Protein AF-J9E0V3-F1 (afdb_monomer)

Radius of gyration: 14.93 Å; Cα contacts (8 Å, |Δi|>4): 61; chains: 1; bounding box: 28×29×42 Å

Solvent-accessible surface area (backbone atoms only — not comparable to full-atom values): 4567 Å² total; per-residue (Å²): 109,50,77,53,26,73,60,21,87,80,63,53,66,86,73,52,50,62,54,46,54,49,25,76,76,32,93,88,36,48,65,44,74,38,81,64,50,23,84,45,64,84,58,61,32,68,98,86,52,76,48,98,71,47,74,64,58,54,49,51,53,52,50,53,50,52,50,51,50,55,53,63,75,73,108

Organism: Wuchereria bancrofti (NCBI:txid6293)

pLDDT: mean 77.93, std 14.28, range [45.41, 96.12]

Sequence (75 aa):
VFVNALDDPLIPPCLWHPVRELAATNGHFGFVLTKHGGHLGFLEGSSIAPNSVTWLDRFIVELANSVAVAYYENE

Mean predicted aligned error: 9.17 Å

Foldseek 3Di:
DAEAEPPAPPQDCVRCVVLVVVVVVDVVRDYYYHPDAHPHPCPCDHPPDHDPAGPVNVVVVVVVVVVVVVVVVVD

Structure (mmCIF, N/CA/C/O backbone):
data_AF-J9E0V3-F1
#
_entry.id   AF-J9E0V3-F1
#
loop_
_atom_site.group_PDB
_atom_site.id
_atom_site.type_symbol
_atom_site.label_atom_id
_atom_site.label_alt_id
_atom_site.label_comp_id
_atom_site.label_asym_id
_atom_site.label_entity_id
_atom_site.label_seq_id
_atom_site.pdbx_PDB_ins_code
_atom_site.Cartn_x
_atom_site.Cartn_y
_atom_site.Cartn_z
_atom_site.occupancy
_atom_site.B_iso_or_equiv
_atom_site.auth_seq_id
_atom_site.auth_comp_id
_atom_site.auth_asym_id
_atom_site.auth_atom_id
_atom_site.pdbx_PDB_model_num
ATOM 1 N N . VAL A 1 1 ? -8.544 6.973 3.046 1.00 81.31 1 VAL A N 1
ATOM 2 C CA . VAL A 1 1 ? -7.295 6.190 3.192 1.00 81.31 1 VAL A CA 1
ATOM 3 C C . VAL A 1 1 ? -6.478 6.369 1.924 1.00 8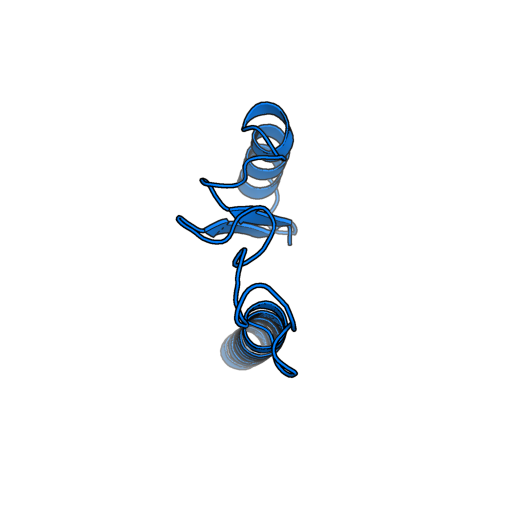1.31 1 VAL A C 1
ATOM 5 O O . VAL A 1 1 ? -7.032 6.185 0.850 1.00 81.31 1 VAL A O 1
ATOM 8 N N . PHE A 1 2 ? -5.223 6.793 2.039 1.00 87.25 2 PHE A N 1
ATOM 9 C CA . PHE A 1 2 ? -4.263 6.886 0.940 1.00 87.25 2 PHE A CA 1
ATOM 10 C C . PHE A 1 2 ? -3.333 5.675 0.987 1.00 87.25 2 PHE A C 1
ATOM 12 O O . PHE A 1 2 ? -2.844 5.331 2.063 1.00 87.25 2 PHE A O 1
ATOM 19 N N . VAL A 1 3 ? -3.092 5.046 -0.161 1.00 85.62 3 VAL A N 1
ATOM 20 C CA . VAL A 1 3 ? -2.225 3.871 -0.284 1.00 85.62 3 VAL A CA 1
ATOM 21 C C . VAL A 1 3 ? -1.209 4.139 -1.384 1.00 85.62 3 VAL A C 1
ATOM 23 O O . VAL A 1 3 ? -1.588 4.551 -2.477 1.00 85.62 3 VAL A O 1
ATOM 26 N N . ASN A 1 4 ? 0.067 3.914 -1.093 1.00 85.00 4 ASN A N 1
ATOM 27 C CA . ASN A 1 4 ? 1.143 3.968 -2.077 1.00 85.00 4 ASN A CA 1
ATOM 28 C C . ASN A 1 4 ? 2.225 2.930 -1.743 1.00 85.00 4 ASN A C 1
ATOM 30 O O . ASN A 1 4 ? 2.199 2.329 -0.667 1.00 85.00 4 ASN A O 1
ATOM 34 N N . ALA A 1 5 ? 3.206 2.764 -2.627 1.00 84.19 5 ALA A N 1
ATOM 35 C CA . ALA A 1 5 ? 4.401 1.971 -2.367 1.00 84.19 5 ALA A CA 1
ATOM 36 C C . ALA A 1 5 ? 5.672 2.826 -2.421 1.00 84.19 5 ALA A C 1
ATOM 38 O O . ALA A 1 5 ? 5.746 3.826 -3.136 1.00 84.19 5 ALA A O 1
ATOM 39 N N . LEU A 1 6 ? 6.689 2.425 -1.658 1.00 84.19 6 LEU A N 1
ATOM 40 C CA . LEU A 1 6 ? 7.976 3.120 -1.609 1.00 84.19 6 LEU A CA 1
ATOM 41 C C . LEU A 1 6 ? 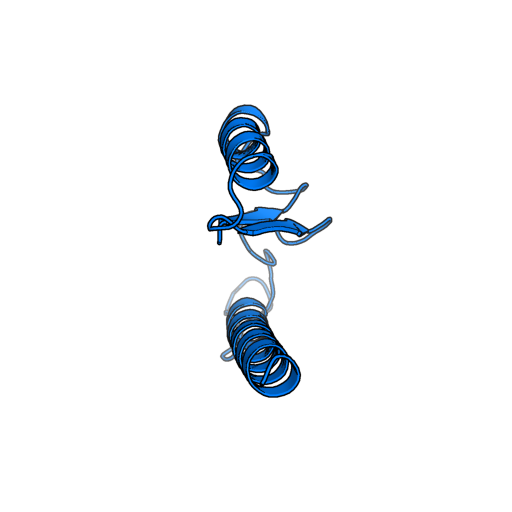8.775 2.978 -2.915 1.00 84.19 6 LEU A C 1
ATOM 43 O O . LEU A 1 6 ? 9.571 3.857 -3.233 1.00 84.19 6 LEU A O 1
ATOM 47 N N . ASP A 1 7 ? 8.567 1.887 -3.653 1.00 76.75 7 ASP A N 1
ATOM 48 C CA . ASP A 1 7 ? 9.242 1.580 -4.917 1.00 76.75 7 ASP A CA 1
ATOM 49 C C . ASP A 1 7 ? 8.471 2.046 -6.165 1.00 76.75 7 ASP A C 1
ATOM 51 O O . ASP A 1 7 ? 8.797 1.623 -7.272 1.00 76.75 7 ASP A O 1
ATOM 55 N N . ASP A 1 8 ? 7.477 2.929 -6.013 1.00 79.81 8 ASP A N 1
ATOM 56 C CA . ASP A 1 8 ? 6.718 3.483 -7.138 1.00 79.81 8 ASP A CA 1
ATOM 57 C C . ASP A 1 8 ? 7.593 4.394 -8.028 1.00 79.81 8 ASP A C 1
ATOM 59 O O . ASP A 1 8 ? 8.066 5.436 -7.560 1.00 79.81 8 ASP A O 1
ATOM 63 N N . PRO A 1 9 ? 7.813 4.041 -9.313 1.00 75.88 9 PRO A N 1
ATOM 64 C CA . PRO A 1 9 ? 8.632 4.842 -10.220 1.00 75.88 9 PRO A CA 1
ATOM 65 C C . PRO A 1 9 ? 7.947 6.134 -10.689 1.00 75.88 9 PRO A C 1
ATOM 67 O O . PRO A 1 9 ? 8.625 7.011 -11.225 1.00 75.88 9 PRO A O 1
ATOM 70 N N . LEU A 1 10 ? 6.625 6.258 -10.536 1.00 82.56 10 LEU A N 1
ATOM 71 C CA . LEU A 1 10 ? 5.842 7.399 -11.009 1.00 82.56 10 LEU A CA 1
ATOM 72 C C . LEU A 1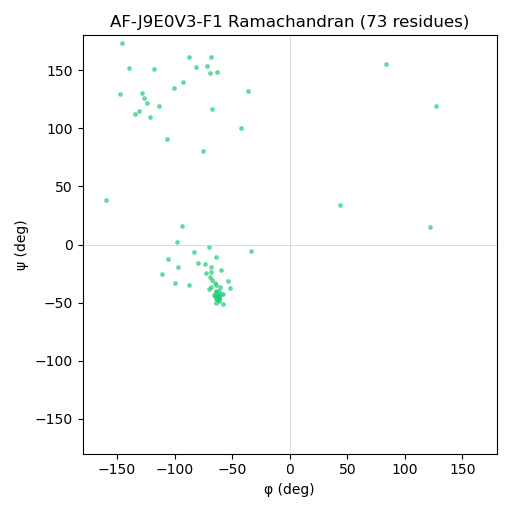 10 ? 5.518 8.410 -9.914 1.00 82.56 10 LEU A C 1
ATOM 74 O O . LEU A 1 10 ? 5.408 9.600 -10.213 1.00 82.56 10 LEU A O 1
ATOM 78 N N . ILE A 1 11 ? 5.327 7.957 -8.672 1.00 85.19 11 ILE A N 1
ATOM 79 C CA . ILE A 1 11 ? 4.879 8.809 -7.565 1.00 85.19 11 ILE A CA 1
ATOM 80 C C . ILE A 1 11 ? 6.036 9.086 -6.588 1.00 85.19 11 ILE A C 1
ATOM 82 O O . ILE A 1 11 ? 6.222 8.349 -5.614 1.00 85.19 11 ILE A O 1
ATOM 86 N N . PRO A 1 12 ? 6.811 10.172 -6.791 1.00 89.69 12 PRO A N 1
ATOM 87 C CA . PRO A 1 12 ? 7.933 10.510 -5.921 1.00 89.69 12 PRO A CA 1
ATOM 88 C C . PRO A 1 12 ? 7.499 10.953 -4.511 1.00 89.69 12 PRO A C 1
ATOM 90 O O . PRO A 1 12 ? 6.368 11.414 -4.314 1.00 89.69 12 PRO A O 1
ATOM 93 N N . PRO A 1 13 ? 8.425 10.920 -3.525 1.00 91.25 13 PRO A N 1
ATOM 94 C CA . PRO A 1 13 ? 8.146 11.280 -2.135 1.00 91.25 13 PRO A CA 1
ATOM 95 C C . PRO A 1 13 ? 7.470 12.625 -1.918 1.00 91.25 13 PRO A C 1
ATOM 97 O O . PRO A 1 13 ? 6.588 12.733 -1.072 1.00 91.25 13 PRO A O 1
ATOM 100 N N . CYS A 1 14 ? 7.823 13.641 -2.704 1.00 93.94 14 CYS A N 1
ATOM 101 C CA . CYS A 1 14 ? 7.235 14.972 -2.578 1.00 93.94 14 CYS A CA 1
ATOM 102 C C . CYS A 1 14 ? 5.709 14.999 -2.781 1.00 93.94 14 CYS A C 1
ATOM 104 O O . CYS A 1 14 ? 5.064 15.915 -2.280 1.00 93.94 14 CYS A O 1
ATOM 106 N N . LEU A 1 15 ? 5.128 14.007 -3.465 1.00 91.88 15 LEU A N 1
ATOM 107 C CA . LEU A 1 15 ? 3.687 13.940 -3.712 1.00 91.88 15 LEU A CA 1
ATOM 108 C C . LEU A 1 15 ? 2.919 13.247 -2.582 1.00 91.88 15 LEU A C 1
ATOM 110 O O . LEU A 1 15 ? 1.799 13.649 -2.277 1.00 91.88 15 LEU A O 1
ATOM 114 N N . TRP A 1 16 ? 3.505 12.233 -1.938 1.00 92.88 16 TRP A N 1
ATOM 115 C CA . TRP A 1 16 ? 2.825 11.494 -0.866 1.00 92.88 16 TRP A CA 1
ATOM 116 C C . TRP A 1 16 ? 3.190 11.968 0.547 1.00 92.88 16 TRP A C 1
ATOM 118 O O . TRP A 1 16 ? 2.430 11.726 1.486 1.00 92.88 16 TRP A O 1
ATOM 128 N N . HIS A 1 17 ? 4.313 12.667 0.731 1.00 95.06 17 HIS A N 1
ATOM 129 C CA . HIS A 1 17 ? 4.745 13.178 2.038 1.00 95.06 17 HIS A CA 1
ATOM 130 C C . HIS A 1 17 ? 3.719 14.114 2.706 1.00 95.06 17 HIS A C 1
ATOM 132 O O . HIS A 1 17 ? 3.447 13.913 3.892 1.00 95.06 17 HIS A O 1
ATOM 138 N N . PRO A 1 18 ? 3.073 15.059 1.988 1.00 95.12 18 PRO A N 1
ATOM 139 C CA . PRO A 1 18 ? 2.052 15.921 2.589 1.00 95.12 18 PRO A CA 1
ATOM 140 C C . PRO A 1 18 ? 0.828 15.134 3.075 1.00 95.12 18 PRO A C 1
ATOM 142 O O . PRO A 1 18 ? 0.247 15.441 4.112 1.00 95.12 18 PRO A O 1
ATOM 145 N N . VAL A 1 19 ? 0.455 14.070 2.355 1.00 93.12 19 VAL A N 1
ATOM 146 C CA . VAL A 1 19 ? -0.670 13.202 2.732 1.00 93.12 19 VAL A CA 1
ATOM 147 C C . VAL A 1 19 ? -0.350 12.418 4.005 1.00 93.12 19 VAL A C 1
ATOM 149 O O . VAL A 1 19 ? -1.219 12.241 4.857 1.00 93.12 19 VAL A O 1
ATOM 152 N N . ARG A 1 20 ? 0.908 11.991 4.171 1.00 93.94 20 ARG A N 1
ATOM 153 C CA . ARG A 1 20 ? 1.384 11.341 5.399 1.00 93.94 20 ARG A CA 1
ATOM 154 C C . ARG A 1 20 ? 1.314 12.280 6.604 1.00 93.94 20 ARG A C 1
ATOM 156 O O . ARG A 1 20 ? 0.880 11.861 7.670 1.00 93.94 20 ARG A O 1
ATOM 163 N N . GLU A 1 21 ? 1.732 13.533 6.443 1.00 96.12 21 GLU A N 1
ATOM 164 C CA . GLU A 1 21 ? 1.654 14.547 7.506 1.00 96.12 21 GLU A CA 1
ATOM 165 C C . GLU A 1 21 ? 0.202 14.858 7.892 1.00 96.12 21 GLU A C 1
ATOM 167 O O . GLU A 1 21 ? -0.129 14.940 9.077 1.00 96.12 21 GLU A O 1
ATOM 172 N N . LEU A 1 22 ? -0.690 14.947 6.901 1.00 95.38 22 LEU A N 1
ATOM 173 C CA . LEU A 1 22 ? -2.122 15.114 7.135 1.00 95.38 22 LEU A CA 1
ATOM 174 C C . LEU A 1 22 ? -2.712 13.929 7.917 1.00 95.38 22 LEU A C 1
ATOM 176 O O . LEU A 1 22 ? -3.431 14.131 8.891 1.00 95.38 22 LEU A O 1
ATOM 180 N N . ALA A 1 23 ? -2.374 12.696 7.536 1.00 94.56 23 ALA A N 1
ATOM 181 C CA . ALA A 1 23 ? -2.828 11.496 8.239 1.00 94.56 23 ALA A CA 1
ATOM 182 C C . ALA A 1 23 ? -2.287 11.392 9.673 1.00 94.56 23 ALA A C 1
ATOM 184 O O . ALA A 1 23 ? -2.989 10.926 10.564 1.00 94.56 23 ALA A O 1
ATOM 185 N N . ALA A 1 24 ? -1.068 11.873 9.926 1.00 93.25 24 ALA A N 1
ATOM 186 C CA . ALA A 1 24 ? -0.491 11.888 11.271 1.00 93.25 24 ALA A CA 1
ATOM 187 C C . ALA A 1 24 ? -1.199 12.866 12.226 1.00 93.25 24 ALA A C 1
ATOM 189 O O . ALA A 1 24 ? -1.122 12.704 13.441 1.00 93.25 24 ALA A O 1
ATOM 190 N N . THR A 1 25 ? -1.867 13.888 11.686 1.00 96.00 25 THR A N 1
ATOM 191 C CA . THR A 1 25 ? -2.519 14.951 12.469 1.00 96.00 25 THR A CA 1
ATOM 192 C C . THR A 1 25 ? -4.040 14.826 12.515 1.00 96.00 25 THR A C 1
ATOM 194 O O . THR A 1 25 ? -4.679 15.484 13.334 1.00 96.00 25 THR A O 1
ATOM 197 N N . ASN A 1 26 ? -4.637 13.980 11.671 1.00 93.19 26 ASN A N 1
ATOM 198 C CA . ASN A 1 26 ? -6.082 13.850 11.550 1.00 93.19 26 ASN A CA 1
ATOM 199 C C . ASN A 1 26 ? -6.514 12.378 11.515 1.00 93.19 26 ASN A C 1
ATOM 201 O O . ASN A 1 26 ? -6.305 11.679 10.526 1.00 93.19 26 ASN A O 1
ATOM 205 N N . GLY A 1 27 ? -7.202 11.942 12.575 1.00 89.44 27 GLY A N 1
ATOM 206 C CA . GLY A 1 27 ? -7.678 10.563 12.737 1.00 89.44 27 GLY A CA 1
ATOM 207 C C . GLY A 1 27 ? -8.709 10.096 11.700 1.00 89.44 27 GLY A C 1
ATOM 208 O O . GLY A 1 27 ? -8.983 8.905 11.615 1.00 89.44 27 GLY A O 1
ATOM 209 N N . HIS A 1 28 ? -9.258 10.994 10.876 1.00 89.75 28 HIS A N 1
ATOM 210 C CA . HIS A 1 28 ? -10.130 10.627 9.754 1.00 89.75 28 HIS A CA 1
ATOM 211 C C . HIS A 1 28 ? -9.354 10.218 8.490 1.00 89.75 28 HIS A C 1
ATOM 213 O O . HIS A 1 28 ? -9.954 9.767 7.511 1.00 89.75 28 HIS A O 1
ATOM 219 N N . PHE A 1 29 ? -8.025 10.358 8.485 1.00 88.75 29 PHE A N 1
ATOM 220 C CA . PHE A 1 29 ? -7.171 10.016 7.354 1.00 88.75 29 PHE A CA 1
ATOM 221 C C . PHE A 1 29 ? -6.264 8.833 7.697 1.00 88.75 29 PHE A C 1
ATOM 223 O O . PHE A 1 29 ? -5.416 8.904 8.575 1.00 88.75 29 PHE A O 1
ATOM 230 N N . GLY A 1 30 ? -6.405 7.743 6.944 1.00 87.50 30 GLY A N 1
ATOM 231 C CA . GLY A 1 30 ? -5.447 6.636 6.959 1.00 87.50 30 GLY A CA 1
ATOM 232 C C . GLY A 1 30 ? -4.386 6.808 5.875 1.00 87.50 30 GLY A C 1
ATOM 233 O O . GLY A 1 30 ? -4.725 7.181 4.749 1.00 87.50 30 GLY A O 1
ATOM 234 N N . PHE A 1 31 ? -3.133 6.493 6.191 1.00 91.25 31 PHE A N 1
ATOM 235 C CA . PHE A 1 31 ? -2.019 6.455 5.244 1.00 91.25 31 PHE A CA 1
ATOM 236 C C . PHE A 1 31 ? -1.330 5.093 5.321 1.00 91.25 31 PHE A C 1
ATOM 238 O O . PHE A 1 31 ? -0.919 4.662 6.397 1.00 91.25 31 PHE A O 1
ATOM 245 N N . VAL A 1 32 ? -1.193 4.430 4.177 1.00 87.00 32 VAL A N 1
ATOM 246 C CA . VAL A 1 32 ? -0.529 3.134 4.043 1.00 87.00 32 VAL A CA 1
ATOM 247 C C . VAL A 1 32 ? 0.571 3.275 3.003 1.00 87.00 32 VAL A C 1
ATOM 249 O O . VAL A 1 32 ? 0.311 3.632 1.855 1.00 87.00 32 VAL A O 1
ATOM 252 N N . LEU A 1 33 ? 1.805 2.988 3.409 1.00 86.25 33 LEU A N 1
ATOM 253 C CA . LEU A 1 33 ? 2.953 2.937 2.513 1.00 86.25 33 LEU A CA 1
ATOM 254 C C . LEU A 1 33 ? 3.561 1.545 2.587 1.00 86.25 33 LEU A C 1
ATOM 256 O O . LEU A 1 33 ? 4.139 1.167 3.607 1.00 86.25 33 LEU A O 1
ATOM 260 N N . THR A 1 34 ? 3.414 0.774 1.519 1.00 81.00 34 THR A N 1
ATOM 261 C CA . THR A 1 34 ? 4.030 -0.547 1.427 1.00 81.00 34 THR A CA 1
ATOM 262 C C . THR A 1 34 ? 5.493 -0.413 1.014 1.00 81.00 34 THR A C 1
ATOM 264 O O . THR A 1 34 ? 5.895 0.538 0.342 1.00 81.00 34 THR A O 1
ATOM 267 N N . LY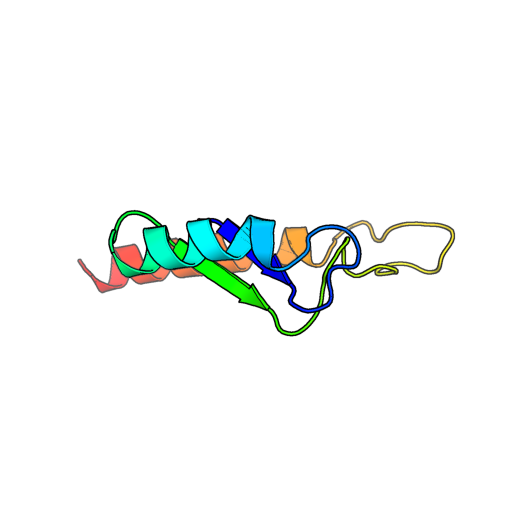S A 1 35 ? 6.327 -1.380 1.412 1.00 73.31 35 LYS A N 1
ATOM 268 C CA . LYS A 1 35 ? 7.729 -1.423 0.972 1.00 73.31 35 LYS A CA 1
ATOM 269 C C . LYS A 1 35 ? 7.850 -1.709 -0.534 1.00 73.31 35 LYS A C 1
ATOM 271 O O . LYS A 1 35 ? 8.804 -1.243 -1.145 1.00 73.31 35 LYS A O 1
ATOM 276 N N . HIS A 1 36 ? 6.891 -2.461 -1.086 1.00 70.81 36 HIS A N 1
ATOM 277 C CA . HIS A 1 36 ? 6.857 -2.929 -2.473 1.00 70.81 36 HIS A CA 1
ATOM 278 C C . HIS A 1 36 ? 5.443 -2.849 -3.073 1.00 70.81 36 HIS A C 1
ATOM 280 O O . HIS A 1 36 ? 4.467 -2.979 -2.325 1.00 70.81 36 HIS A O 1
ATOM 286 N N . G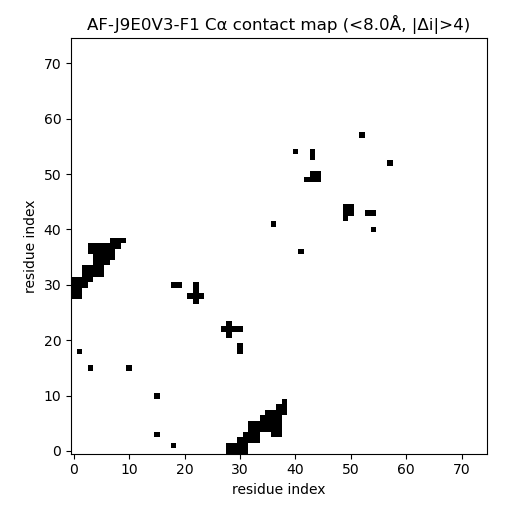LY A 1 37 ? 5.332 -2.686 -4.397 1.00 66.69 37 GLY A N 1
ATOM 287 C CA . GLY A 1 37 ? 4.063 -2.735 -5.150 1.00 66.69 37 GLY A CA 1
ATOM 288 C C . GLY A 1 37 ? 3.705 -1.474 -5.951 1.00 66.69 37 GLY A C 1
ATOM 289 O O . GLY A 1 37 ? 2.545 -1.307 -6.336 1.00 66.69 37 GLY 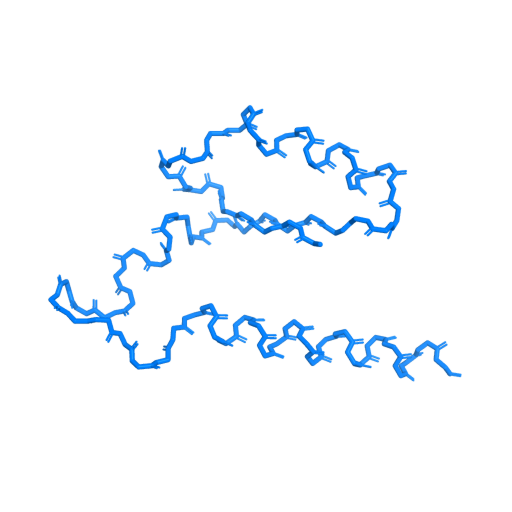A O 1
ATOM 290 N N . GLY A 1 38 ? 4.665 -0.574 -6.1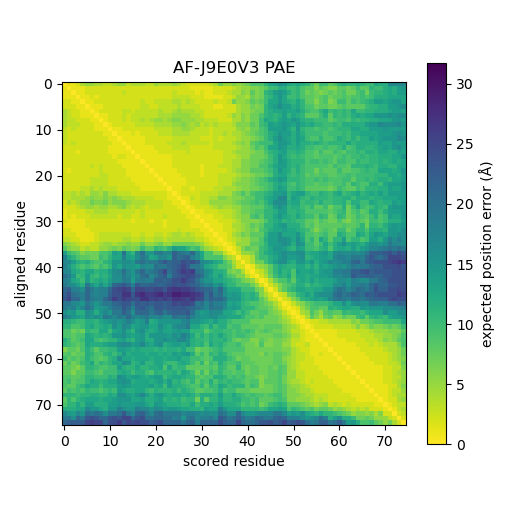65 1.00 65.25 38 GLY A N 1
ATOM 291 C CA . GLY A 1 38 ? 4.462 0.701 -6.856 1.00 65.25 38 GLY A CA 1
ATOM 292 C C . GLY A 1 38 ? 4.245 0.570 -8.361 1.00 65.25 38 GLY A C 1
ATOM 293 O O . GLY A 1 38 ? 4.674 -0.398 -8.961 1.00 65.25 38 GLY A O 1
ATOM 294 N N . HIS A 1 39 ? 3.546 1.519 -8.985 1.00 58.88 39 HIS A N 1
ATOM 295 C CA . HIS A 1 39 ? 3.050 1.442 -10.370 1.00 58.88 39 HIS A CA 1
ATOM 296 C C . HIS A 1 39 ? 2.410 0.084 -10.755 1.00 58.88 39 HIS A C 1
A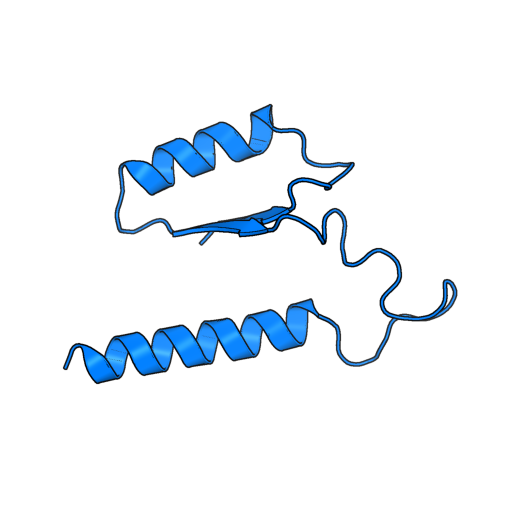TOM 298 O O . HIS A 1 39 ? 2.421 -0.322 -11.915 1.00 58.88 39 HIS A O 1
ATOM 304 N N . LEU A 1 40 ? 1.748 -0.528 -9.756 1.00 51.91 40 LEU A N 1
ATOM 305 C CA . LEU A 1 40 ? 1.217 -1.896 -9.641 1.00 51.91 40 LEU A CA 1
ATOM 306 C C . LEU A 1 40 ? 2.292 -2.895 -9.187 1.00 51.91 40 LEU A C 1
ATOM 308 O O . LEU A 1 40 ? 3.458 -2.752 -9.514 1.00 51.91 40 LEU A O 1
ATOM 312 N N . GLY A 1 41 ? 1.926 -4.017 -8.560 1.00 51.19 41 GLY A N 1
ATOM 313 C CA . GLY A 1 41 ? 2.642 -5.252 -8.886 1.00 51.19 41 GLY A CA 1
ATOM 314 C C . GLY A 1 41 ? 2.838 -5.312 -10.413 1.00 51.19 41 GLY A C 1
ATOM 315 O O . GLY A 1 41 ? 1.893 -5.576 -11.140 1.00 51.19 41 GLY A O 1
ATOM 316 N N . PHE A 1 42 ? 4.026 -4.963 -10.911 1.00 45.75 42 PHE A N 1
ATOM 317 C CA . PHE A 1 42 ? 4.267 -4.547 -12.303 1.00 45.75 42 PHE A CA 1
ATOM 318 C C . PHE A 1 42 ? 4.123 -5.703 -13.315 1.00 45.75 42 PHE A C 1
ATOM 320 O O . PHE A 1 42 ? 4.255 -5.511 -14.518 1.00 45.75 42 PHE A O 1
ATOM 327 N N . LEU A 1 43 ? 3.848 -6.919 -12.834 1.00 45.41 43 LEU A N 1
ATOM 328 C CA . LEU A 1 43 ? 3.789 -8.171 -13.586 1.00 45.41 43 LEU A CA 1
ATOM 329 C C . LEU A 1 43 ? 2.979 -9.245 -12.831 1.00 45.41 43 LEU A C 1
ATOM 331 O O . LEU A 1 43 ? 3.387 -10.407 -12.805 1.00 45.41 43 LEU A O 1
ATOM 335 N N . GLU A 1 44 ? 1.876 -8.929 -12.141 1.00 50.50 44 GLU A N 1
ATOM 336 C CA . GLU A 1 44 ? 1.024 -10.030 -11.650 1.00 50.50 44 GLU A CA 1
ATOM 337 C C . GLU A 1 44 ? 0.223 -10.619 -12.832 1.00 50.50 44 GLU A C 1
ATOM 339 O O . GLU A 1 44 ? -0.931 -10.275 -13.090 1.00 50.50 44 GLU A O 1
ATOM 344 N N . GLY A 1 45 ? 0.919 -11.481 -13.581 1.00 53.62 45 GLY A N 1
ATOM 345 C CA . GLY A 1 45 ? 0.561 -12.038 -14.883 1.00 53.62 45 GLY A CA 1
ATOM 346 C C . GLY A 1 45 ? 1.714 -11.803 -15.862 1.00 53.62 45 GLY A C 1
ATOM 347 O O . GLY A 1 45 ? 2.106 -10.657 -16.077 1.00 53.62 45 GLY A O 1
ATOM 348 N N . SER A 1 46 ? 2.304 -12.882 -16.399 1.00 53.09 46 SER A N 1
ATOM 349 C CA . SER A 1 46 ? 3.354 -12.860 -17.431 1.00 53.09 46 SER A CA 1
ATOM 350 C C . SER A 1 46 ? 3.097 -11.719 -18.409 1.00 53.09 46 SER A C 1
ATOM 352 O O . SER A 1 46 ? 1.963 -11.621 -18.858 1.00 53.09 46 SER A O 1
ATOM 354 N N . SER A 1 47 ? 4.120 -10.917 -18.728 1.00 54.50 47 SER A N 1
ATOM 355 C CA . SER A 1 47 ? 4.159 -9.621 -19.451 1.00 54.50 47 SER A CA 1
ATOM 356 C C . SER A 1 47 ? 3.154 -9.317 -20.596 1.00 54.50 47 SER A C 1
ATOM 358 O O . SER A 1 47 ? 3.182 -8.217 -21.137 1.00 54.50 47 SER A O 1
ATOM 360 N N . ILE A 1 48 ? 2.317 -10.272 -21.002 1.00 57.62 48 ILE A N 1
ATOM 361 C CA . ILE A 1 48 ? 1.343 -10.271 -22.094 1.00 57.62 48 ILE A CA 1
ATOM 362 C C . ILE A 1 48 ? -0.125 -10.286 -21.595 1.00 57.62 48 ILE A C 1
ATOM 364 O O . ILE A 1 48 ? -0.988 -9.806 -22.327 1.00 57.62 48 ILE A O 1
ATOM 368 N N . ALA A 1 49 ? -0.451 -10.788 -20.390 1.00 55.84 49 ALA A N 1
ATOM 369 C CA . ALA A 1 49 ? -1.838 -10.820 -19.893 1.00 55.84 49 ALA A CA 1
ATOM 370 C C . ALA A 1 49 ? -1.943 -10.647 -18.361 1.00 55.84 49 ALA A C 1
ATOM 372 O O . ALA A 1 49 ? -1.276 -11.381 -17.628 1.00 55.84 49 ALA A O 1
ATOM 373 N N . PRO A 1 50 ? -2.791 -9.723 -17.862 1.00 56.62 50 PRO A N 1
ATOM 374 C CA . PRO A 1 50 ? -3.026 -9.563 -16.429 1.00 56.62 50 PRO A CA 1
ATOM 375 C C . PRO A 1 50 ? -3.783 -10.768 -15.855 1.00 56.62 50 PRO A C 1
ATOM 377 O O . PRO A 1 50 ? -4.627 -11.365 -16.528 1.00 56.62 50 PRO A O 1
ATOM 380 N N . ASN A 1 51 ? -3.506 -11.118 -14.597 1.00 62.59 51 ASN A N 1
ATOM 381 C CA . ASN A 1 51 ? -4.308 -12.105 -13.874 1.00 62.59 51 ASN A CA 1
ATOM 382 C C . ASN A 1 51 ? -5.757 -11.619 -13.695 1.00 62.59 51 ASN A C 1
ATOM 384 O O . ASN A 1 51 ? -6.008 -10.428 -13.529 1.00 62.59 51 ASN A O 1
ATOM 388 N N . SER A 1 52 ? -6.712 -12.555 -13.668 1.00 66.44 52 SER A N 1
ATOM 389 C CA . SER A 1 52 ? -8.140 -12.256 -13.460 1.00 66.44 52 SER A CA 1
ATOM 390 C C . SER A 1 52 ? -8.472 -11.755 -12.050 1.00 66.44 52 SER A C 1
ATOM 392 O O . SER A 1 52 ? -9.526 -11.158 -11.856 1.00 66.44 52 SER A O 1
ATOM 394 N N . VAL A 1 53 ? -7.592 -12.014 -11.078 1.00 70.94 53 VAL A N 1
ATOM 395 C CA . VAL A 1 53 ? -7.650 -11.480 -9.713 1.00 70.94 53 VAL A CA 1
ATOM 396 C C . VAL A 1 53 ? -6.277 -10.915 -9.381 1.00 70.94 53 VAL A C 1
ATOM 398 O O . VAL A 1 53 ? -5.293 -11.658 -9.300 1.00 70.94 53 VAL A O 1
ATOM 401 N N . THR A 1 54 ? -6.225 -9.607 -9.194 1.00 72.06 54 THR A N 1
ATOM 402 C CA . THR A 1 54 ? -5.018 -8.848 -8.882 1.00 72.06 54 THR A CA 1
ATOM 403 C C . THR A 1 54 ? -4.768 -8.796 -7.377 1.00 72.06 54 THR A C 1
ATOM 405 O O . THR A 1 54 ? -5.667 -8.990 -6.553 1.00 72.06 54 THR A O 1
ATOM 408 N N . TRP A 1 55 ? -3.535 -8.480 -6.987 1.00 71.38 55 TRP A N 1
ATOM 409 C CA . TRP A 1 55 ? -3.187 -8.157 -5.605 1.00 71.38 55 TRP A CA 1
ATOM 410 C C . TRP A 1 55 ? -4.065 -7.037 -5.028 1.00 71.38 55 TRP A C 1
ATOM 412 O O . TRP A 1 55 ? -4.352 -7.048 -3.833 1.00 71.38 55 TRP A O 1
ATOM 422 N N . LEU A 1 56 ? -4.521 -6.104 -5.870 1.00 72.00 56 LEU A N 1
ATOM 423 C CA . LEU A 1 56 ? -5.377 -4.994 -5.470 1.00 72.00 56 LEU A CA 1
ATOM 424 C C . LEU A 1 56 ? -6.787 -5.482 -5.112 1.00 72.00 56 LEU A C 1
ATOM 426 O O . LEU A 1 56 ? -7.339 -5.035 -4.110 1.00 72.00 56 LEU A O 1
ATOM 430 N N . ASP A 1 57 ? -7.321 -6.467 -5.841 1.00 74.25 57 ASP A N 1
ATOM 431 C CA . ASP A 1 57 ? -8.597 -7.113 -5.502 1.00 74.25 57 ASP A CA 1
ATOM 432 C C . ASP A 1 57 ? -8.519 -7.802 -4.132 1.00 74.25 57 ASP A C 1
ATOM 434 O O . ASP A 1 57 ? -9.404 -7.638 -3.292 1.00 74.25 57 ASP A O 1
ATOM 438 N N . ARG A 1 58 ? -7.420 -8.522 -3.866 1.00 77.88 58 ARG A N 1
ATOM 439 C CA . ARG A 1 58 ? -7.189 -9.172 -2.562 1.00 77.88 58 ARG A CA 1
ATOM 440 C C . ARG A 1 58 ? -7.030 -8.141 -1.447 1.00 77.88 58 ARG A C 1
ATOM 442 O O . ARG A 1 58 ? -7.631 -8.290 -0.389 1.00 77.88 58 ARG A O 1
ATOM 449 N N . PHE A 1 59 ? -6.263 -7.080 -1.696 1.00 79.56 59 PHE A N 1
ATOM 450 C CA . PHE A 1 59 ? -6.059 -5.996 -0.738 1.00 79.56 59 PHE A CA 1
ATOM 451 C C . PHE A 1 59 ? -7.375 -5.315 -0.353 1.00 79.56 59 PHE A C 1
ATOM 453 O O . PHE A 1 59 ? -7.596 -5.060 0.826 1.00 79.56 59 PHE A O 1
ATOM 460 N N . ILE A 1 60 ? -8.265 -5.049 -1.315 1.00 80.81 60 ILE A N 1
ATOM 461 C CA . ILE A 1 60 ? -9.572 -4.438 -1.036 1.00 80.81 60 ILE A CA 1
ATOM 462 C C . ILE A 1 60 ? -10.412 -5.335 -0.126 1.00 80.81 60 ILE A C 1
ATOM 464 O O . ILE A 1 60 ? -10.997 -4.836 0.834 1.00 80.81 60 ILE A O 1
ATOM 468 N N . VAL A 1 61 ? -10.464 -6.641 -0.403 1.00 84.88 61 VAL A N 1
ATOM 469 C CA . VAL A 1 61 ? -11.224 -7.594 0.420 1.00 84.88 61 VAL A CA 1
ATOM 470 C C . VAL A 1 61 ? -10.658 -7.660 1.839 1.00 84.88 61 VAL A C 1
ATOM 472 O O . VAL A 1 61 ? -11.418 -7.546 2.798 1.00 84.88 61 VAL A O 1
ATOM 475 N N . GLU A 1 62 ? -9.337 -7.766 1.985 1.00 82.50 62 GLU A N 1
ATOM 476 C CA . GLU A 1 62 ? -8.677 -7.798 3.297 1.00 82.50 62 GLU A CA 1
ATOM 477 C C . GLU A 1 62 ? -8.857 -6.490 4.074 1.00 82.50 62 GLU A C 1
ATOM 479 O O . GLU A 1 62 ? -9.115 -6.508 5.279 1.00 82.50 62 GLU A O 1
ATOM 484 N N . LEU A 1 63 ? -8.780 -5.344 3.393 1.00 83.69 63 LEU A N 1
ATOM 485 C CA . LEU A 1 63 ? -9.022 -4.042 4.005 1.00 83.69 63 LEU A CA 1
ATOM 486 C C . LEU A 1 63 ? -10.475 -3.920 4.478 1.00 83.69 63 LEU A C 1
ATOM 488 O O . LEU A 1 63 ? -10.711 -3.503 5.608 1.00 83.69 63 LEU A O 1
ATOM 492 N N . ALA A 1 64 ? -11.443 -4.300 3.641 1.00 85.62 64 ALA A N 1
ATOM 493 C CA . ALA A 1 64 ? -12.859 -4.266 3.993 1.00 85.62 64 ALA A CA 1
ATOM 494 C C . ALA A 1 64 ? -13.169 -5.195 5.174 1.00 85.62 64 ALA A C 1
ATOM 496 O O . ALA A 1 64 ? -13.867 -4.790 6.104 1.00 85.62 64 ALA A O 1
ATOM 497 N N . ASN A 1 65 ? -12.602 -6.404 5.170 1.00 86.25 65 ASN A N 1
ATOM 498 C CA . ASN A 1 65 ? -12.726 -7.347 6.274 1.00 86.25 65 ASN A CA 1
ATOM 499 C C . ASN A 1 65 ? -12.119 -6.779 7.564 1.00 86.25 65 ASN A C 1
ATOM 501 O O . ASN A 1 65 ? -12.771 -6.780 8.601 1.00 86.25 65 ASN A O 1
ATOM 505 N N . SER A 1 66 ? -10.913 -6.210 7.492 1.00 80.94 66 SER A N 1
ATOM 506 C CA . SER A 1 66 ? -10.244 -5.600 8.649 1.00 80.94 66 SER A CA 1
ATOM 507 C C . SER A 1 66 ? -11.040 -4.431 9.231 1.00 80.94 66 SER A C 1
ATOM 509 O O . SER A 1 66 ? -11.128 -4.294 10.447 1.00 80.94 66 SER A O 1
ATOM 511 N N . VAL A 1 67 ? -11.649 -3.597 8.380 1.00 84.38 67 VAL A N 1
ATOM 512 C CA . VAL A 1 67 ? -12.528 -2.502 8.820 1.00 84.38 67 VAL A CA 1
ATOM 513 C C . VAL A 1 67 ? -13.788 -3.043 9.490 1.00 84.38 67 VAL A C 1
ATOM 515 O O . VAL A 1 67 ? -14.175 -2.525 10.534 1.00 84.38 67 VAL A O 1
ATOM 518 N N . ALA A 1 68 ? -14.414 -4.079 8.926 1.00 87.19 68 ALA A N 1
ATOM 519 C CA . ALA A 1 68 ? -15.588 -4.705 9.527 1.00 87.19 68 ALA A CA 1
ATOM 520 C C . ALA A 1 68 ? -15.257 -5.298 10.905 1.00 87.19 68 ALA A C 1
ATOM 522 O O . ALA A 1 68 ? -15.949 -5.004 11.872 1.00 87.19 68 ALA A O 1
ATOM 523 N N . VAL A 1 69 ? -14.166 -6.063 11.012 1.00 87.25 69 VAL A N 1
ATOM 524 C CA . VAL A 1 69 ? -13.682 -6.624 12.283 1.00 87.25 69 VAL A CA 1
ATOM 525 C C . VAL A 1 69 ? -13.407 -5.514 13.294 1.00 87.25 69 VAL A C 1
ATOM 527 O O . VAL A 1 69 ? -13.947 -5.553 14.391 1.00 87.25 69 VAL A O 1
ATOM 530 N N . ALA A 1 70 ? -12.645 -4.486 12.912 1.00 82.31 70 ALA A N 1
ATOM 531 C CA . ALA A 1 70 ? -12.347 -3.367 13.799 1.00 82.31 70 ALA A CA 1
ATOM 532 C C . ALA A 1 70 ? -13.614 -2.629 14.256 1.00 82.31 70 ALA A C 1
ATOM 534 O O . ALA A 1 70 ? -13.674 -2.187 15.397 1.00 82.31 70 ALA A O 1
ATOM 535 N N . TYR A 1 71 ? -14.630 -2.493 13.401 1.00 84.06 71 TYR A N 1
ATOM 536 C CA . TYR A 1 71 ? -15.910 -1.908 13.796 1.00 84.06 71 TYR A CA 1
ATOM 537 C C . TYR A 1 71 ? -16.618 -2.772 14.851 1.00 84.06 71 TYR A C 1
ATOM 539 O O . TYR A 1 71 ? -16.988 -2.257 15.900 1.00 84.06 71 TYR A O 1
ATOM 547 N N . TYR A 1 72 ? -16.744 -4.080 14.606 1.00 81.75 72 TYR A N 1
ATOM 548 C CA . TYR A 1 72 ? -17.451 -5.000 15.503 1.00 81.75 72 TYR A CA 1
ATOM 549 C C . TYR A 1 72 ? -16.699 -5.324 16.804 1.00 81.75 72 TYR A C 1
ATOM 551 O O . TYR A 1 72 ? -17.336 -5.686 17.783 1.00 81.75 72 TYR A O 1
ATOM 559 N N . GLU A 1 73 ? -15.369 -5.212 16.843 1.00 72.50 73 GLU A N 1
ATOM 560 C CA . GLU A 1 73 ? -14.575 -5.383 18.073 1.00 72.50 73 GLU A CA 1
ATOM 561 C C . GLU A 1 73 ? -14.574 -4.140 18.980 1.00 72.50 73 GLU A C 1
ATOM 563 O O . GLU A 1 73 ? -14.178 -4.233 20.141 1.00 72.50 73 GLU A O 1
ATOM 568 N N . ASN A 1 74 ? -14.977 -2.974 18.460 1.00 58.25 74 ASN A N 1
ATOM 569 C CA . ASN A 1 74 ? -15.103 -1.732 19.231 1.00 58.25 74 ASN A CA 1
ATOM 570 C C . ASN A 1 74 ? -16.551 -1.446 19.695 1.00 58.25 74 ASN A C 1
ATOM 572 O O . ASN A 1 74 ? -16.777 -0.407 20.322 1.00 58.25 74 ASN A O 1
ATOM 576 N N . GLU A 1 75 ? -17.505 -2.341 19.406 1.00 50.38 75 GLU A N 1
ATOM 577 C CA . GLU A 1 75 ? -18.850 -2.401 20.018 1.00 50.38 75 GLU A CA 1
ATOM 578 C C . GLU A 1 75 ? -18.867 -3.361 21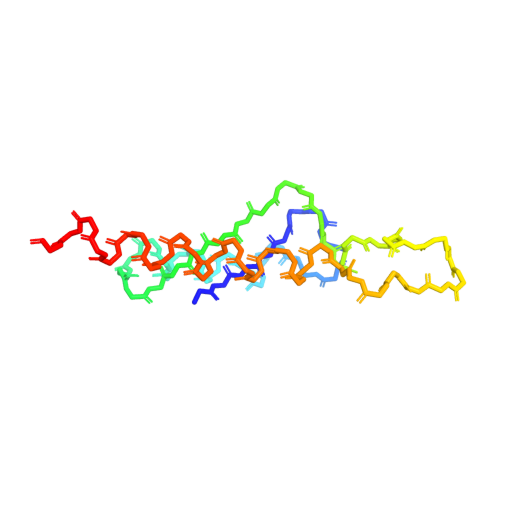.220 1.00 50.38 75 GLU A C 1
ATOM 580 O O . GLU A 1 75 ? -19.541 -3.023 22.223 1.00 50.38 75 GLU A O 1
#

Nearest PDB structures (foldseek):
  1zix-assembly1_A  TM=5.413E-01  e=2.647E+00  Pseudomonas putida
  1din-assembly1_A  TM=5.322E-01  e=2.833E+00  Pseudomonas knackmussii
  1zi6-assembly1_A  TM=5.433E-01  e=2.833E+00  Pseudomonas putida
  1zi9-assembly1_A  TM=4.969E-01  e=4.253E+00  Pseudomonas putida

Secondary structure (DSSP, 8-state):
-EEEETT-SSS-HHHHHHHHHHHHH-TT--EEEESS-TTSSTTSS-TTS--SS-HHHHHHHHHHHHHHHHHHH--